Pro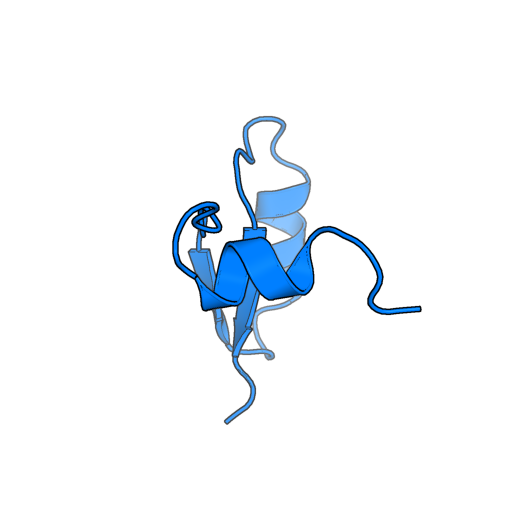tein AF-A0A9E4EQE2-F1 (afdb_monomer_lite)

Structure (mmCIF, N/CA/C/O backbone):
data_AF-A0A9E4EQE2-F1
#
_entry.id   AF-A0A9E4EQE2-F1
#
loop_
_atom_site.group_PDB
_atom_site.id
_atom_site.type_symbol
_atom_site.label_atom_id
_atom_site.label_alt_id
_atom_site.label_comp_id
_atom_site.label_asym_id
_atom_site.label_entity_id
_atom_site.label_seq_id
_atom_site.pdbx_PDB_ins_code
_atom_site.Cartn_x
_atom_site.Cartn_y
_atom_site.Cartn_z
_atom_site.occupancy
_atom_site.B_iso_or_equiv
_atom_site.auth_seq_id
_atom_site.auth_comp_id
_atom_site.auth_asym_id
_atom_site.auth_atom_id
_atom_site.pdbx_PDB_model_num
ATOM 1 N N . MET A 1 1 ? -2.045 -16.034 14.116 1.00 54.62 1 MET A N 1
ATOM 2 C CA . MET A 1 1 ? -1.053 -14.933 14.059 1.00 54.62 1 MET A CA 1
ATOM 3 C C . MET A 1 1 ? -1.739 -13.562 13.851 1.00 54.6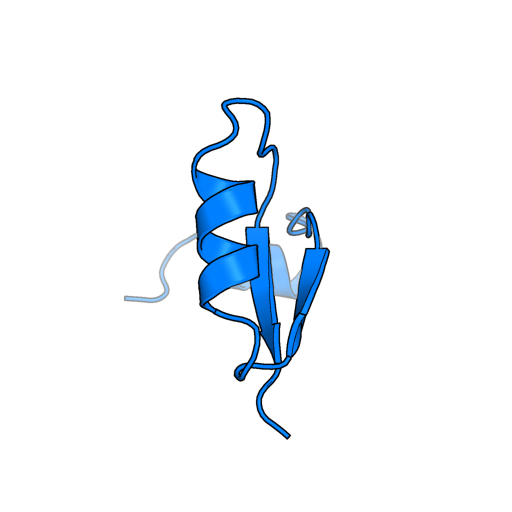2 1 MET A C 1
ATOM 5 O O . MET A 1 1 ? -1.413 -12.862 12.911 1.00 54.62 1 MET A O 1
ATOM 9 N N . LYS A 1 2 ? -2.700 -13.150 14.705 1.00 57.41 2 LYS A N 1
ATOM 10 C CA . LYS A 1 2 ? -3.428 -11.851 14.585 1.00 57.41 2 LYS A CA 1
ATOM 11 C C . LYS A 1 2 ? -3.170 -10.880 15.754 1.00 57.41 2 LYS A C 1
ATOM 13 O O . LYS A 1 2 ? -3.997 -10.042 16.075 1.00 57.41 2 LYS A O 1
ATOM 18 N N . ARG A 1 3 ? -2.085 -11.062 16.508 1.00 64.19 3 ARG A N 1
ATOM 19 C CA . ARG A 1 3 ? -2.143 -10.773 17.953 1.00 64.19 3 ARG A CA 1
ATOM 20 C C . ARG A 1 3 ? -1.891 -9.323 18.393 1.00 64.19 3 ARG A C 1
ATOM 22 O O . ARG A 1 3 ? -1.957 -9.111 19.595 1.00 64.19 3 ARG A O 1
ATOM 29 N N . ARG A 1 4 ? -1.596 -8.347 17.517 1.00 74.44 4 ARG A N 1
ATOM 30 C CA . ARG A 1 4 ? -1.304 -6.963 17.978 1.00 74.44 4 ARG A CA 1
ATOM 31 C C . ARG A 1 4 ? -1.791 -5.827 17.074 1.00 74.44 4 ARG A C 1
ATOM 33 O O . ARG A 1 4 ? -2.481 -4.948 17.559 1.00 74.44 4 ARG A O 1
ATOM 40 N N . GLY A 1 5 ? -1.455 -5.833 15.783 1.00 84.00 5 GLY A N 1
ATOM 41 C CA . GLY A 1 5 ? -1.743 -4.677 14.915 1.00 84.00 5 GLY A CA 1
ATOM 42 C C . GLY A 1 5 ? -3.176 -4.604 14.382 1.00 84.00 5 GLY A C 1
ATOM 43 O O . GLY A 1 5 ? -3.707 -3.517 14.206 1.00 84.00 5 GLY A O 1
ATOM 44 N N . TRP A 1 6 ? -3.810 -5.752 14.132 1.00 89.38 6 TRP A N 1
ATOM 45 C CA . TRP A 1 6 ? -5.123 -5.801 13.478 1.00 89.38 6 TRP A CA 1
ATOM 46 C C . TRP A 1 6 ? -6.244 -5.130 14.291 1.00 89.38 6 TRP A C 1
ATOM 48 O O . TRP A 1 6 ? -6.924 -4.279 13.723 1.00 89.38 6 TRP A O 1
ATOM 58 N N . PRO A 1 7 ? -6.379 -5.386 15.612 1.00 91.88 7 PRO A N 1
ATOM 59 C CA . PRO A 1 7 ? -7.404 -4.716 16.414 1.00 91.88 7 PRO A CA 1
ATOM 60 C C . PRO A 1 7 ? -7.252 -3.189 16.451 1.00 91.88 7 PRO A C 1
ATOM 62 O O . PRO A 1 7 ? -8.251 -2.485 16.498 1.00 91.88 7 PRO A O 1
ATOM 65 N N . LEU A 1 8 ? -6.019 -2.671 16.390 1.00 92.00 8 LEU A N 1
ATOM 66 C CA . LEU A 1 8 ? -5.734 -1.227 16.408 1.00 92.00 8 LEU A CA 1
ATOM 67 C C . LEU A 1 8 ? -6.066 -0.545 15.073 1.00 92.00 8 LEU A C 1
ATOM 69 O O . LEU A 1 8 ? -6.375 0.643 15.025 1.00 92.00 8 LEU A O 1
ATOM 73 N N . ILE A 1 9 ? -5.979 -1.296 13.974 1.00 90.19 9 ILE A N 1
ATOM 74 C CA . ILE A 1 9 ? -6.419 -0.832 12.655 1.00 90.19 9 ILE A CA 1
ATOM 75 C C . ILE A 1 9 ? -7.950 -0.824 12.600 1.00 90.19 9 ILE A C 1
ATOM 77 O O . ILE A 1 9 ? -8.534 0.146 12.127 1.00 90.19 9 ILE A O 1
ATOM 81 N N . GLU A 1 10 ? -8.600 -1.874 13.114 1.00 91.00 10 GLU A N 1
ATOM 82 C CA . GLU A 1 10 ? -10.065 -1.966 13.193 1.00 91.00 10 GLU A CA 1
ATOM 83 C C . GLU A 1 10 ? -10.667 -0.898 14.116 1.00 91.00 10 GLU A C 1
ATOM 85 O O . GLU A 1 10 ? -11.700 -0.323 13.781 1.00 91.00 10 GLU A O 1
ATOM 90 N N . SER A 1 11 ? -10.010 -0.583 15.240 1.00 94.06 11 SER A N 1
ATOM 91 C CA . SER A 1 11 ? -10.431 0.493 16.147 1.00 94.06 11 SER A CA 1
ATOM 92 C C . SER A 1 11 ? -10.174 1.900 15.591 1.00 94.06 11 SER A C 1
ATOM 94 O O . SER A 1 11 ? -10.678 2.877 16.141 1.00 94.06 11 SER A O 1
ATOM 96 N N . GLY A 1 12 ? -9.389 2.025 14.515 1.00 90.50 12 GLY A N 1
ATOM 97 C CA . GLY A 1 12 ? -8.993 3.305 13.925 1.00 90.50 12 GLY A CA 1
ATOM 98 C C . GLY A 1 12 ? -7.880 4.045 14.678 1.00 90.50 12 GLY A C 1
ATOM 99 O O . GLY A 1 12 ? -7.523 5.156 14.278 1.00 90.50 12 GLY A O 1
ATOM 100 N N . GLU A 1 13 ? -7.318 3.438 15.728 1.00 93.19 13 GLU A N 1
ATOM 101 C CA . GLU A 1 13 ? -6.188 3.961 16.506 1.00 93.19 13 GLU A CA 1
ATOM 102 C C . GLU A 1 13 ? -4.899 4.012 15.671 1.00 93.19 13 GLU A C 1
ATOM 104 O O . GLU A 1 13 ? -4.108 4.947 15.784 1.00 93.19 13 GLU A O 1
ATOM 109 N N . ILE A 1 14 ? -4.721 3.051 14.758 1.00 90.94 14 ILE A N 1
ATOM 110 C CA . ILE A 1 14 ? -3.654 3.050 13.755 1.00 90.94 14 ILE A CA 1
ATOM 111 C C . ILE A 1 14 ? -4.265 3.205 12.366 1.00 90.94 14 ILE A C 1
ATOM 113 O O . ILE A 1 14 ? -5.019 2.353 11.899 1.00 90.94 14 ILE A O 1
ATOM 117 N N . LYS A 1 15 ? -3.858 4.257 11.652 1.00 89.19 15 LYS A N 1
ATOM 118 C CA . LYS A 1 15 ? -4.268 4.495 10.264 1.00 89.19 15 LYS A CA 1
ATOM 119 C C . LYS A 1 15 ? -3.114 4.180 9.308 1.00 89.19 15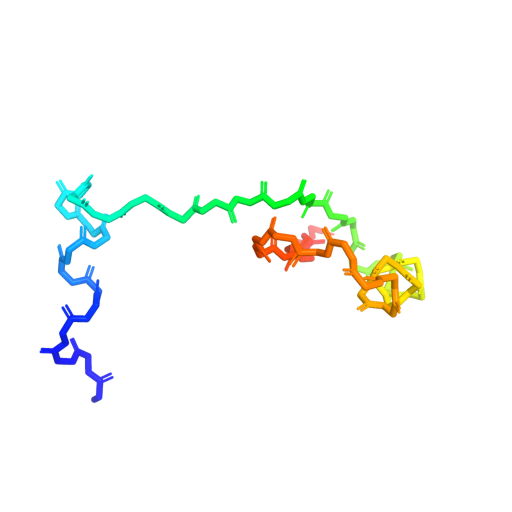 LYS A C 1
ATOM 121 O O . LYS A 1 15 ? -2.034 4.751 9.464 1.00 89.19 15 LYS A O 1
ATOM 126 N N . PRO A 1 16 ? -3.294 3.282 8.323 1.00 88.38 16 PRO A N 1
ATOM 127 C CA . PRO A 1 16 ? -2.273 3.049 7.312 1.00 88.38 16 PRO A CA 1
ATOM 128 C C . PRO A 1 16 ? -2.123 4.287 6.422 1.00 88.38 16 PRO A C 1
ATOM 130 O O . PRO A 1 16 ? -3.102 4.787 5.876 1.00 88.38 16 PRO A O 1
ATOM 133 N N . VAL A 1 17 ? -0.888 4.745 6.235 1.00 90.31 17 VAL A N 1
ATOM 134 C CA . VAL A 1 17 ? -0.562 5.770 5.238 1.00 90.31 17 VAL A CA 1
ATOM 135 C C . VAL A 1 17 ? -0.379 5.074 3.895 1.00 90.31 17 VAL A C 1
ATOM 137 O O . VAL A 1 17 ? 0.521 4.243 3.742 1.00 90.31 17 VAL A O 1
ATOM 140 N N . ILE A 1 18 ? -1.263 5.368 2.945 1.00 90.75 18 ILE A N 1
ATOM 141 C CA . ILE A 1 18 ? -1.183 4.858 1.576 1.00 90.75 18 ILE A CA 1
ATOM 142 C C . ILE A 1 18 ? -0.460 5.907 0.741 1.00 90.75 18 ILE A C 1
ATOM 144 O O . ILE A 1 18 ? -0.884 7.057 0.708 1.00 90.75 18 ILE A O 1
ATOM 148 N N . HIS A 1 19 ? 0.627 5.498 0.095 1.00 91.00 19 HIS A N 1
ATOM 149 C CA . HIS A 1 19 ? 1.389 6.351 -0.806 1.00 91.00 19 HIS A CA 1
ATOM 150 C C . HIS A 1 19 ? 0.661 6.501 -2.147 1.00 91.00 19 HIS A C 1
ATOM 152 O O . HIS A 1 19 ? 0.334 7.608 -2.556 1.00 91.00 19 HIS A O 1
ATOM 158 N N . GLU A 1 20 ? 0.342 5.377 -2.797 1.00 91.94 20 GLU A N 1
ATOM 159 C CA . GLU A 1 20 ? -0.358 5.351 -4.086 1.00 91.94 20 GLU A CA 1
ATOM 160 C C . GLU A 1 20 ? -1.094 4.010 -4.278 1.00 91.94 20 GLU A C 1
ATOM 162 O O . GLU A 1 20 ? -0.734 2.987 -3.678 1.00 91.94 20 GLU A O 1
ATOM 167 N N . VAL A 1 21 ? -2.155 4.020 -5.096 1.00 94.50 21 VAL A N 1
ATOM 168 C CA . VAL A 1 21 ? -2.925 2.825 -5.478 1.00 94.50 21 VAL A CA 1
ATOM 169 C C . VAL A 1 21 ? -2.895 2.667 -6.995 1.00 94.50 21 VAL A C 1
ATOM 171 O O . VAL A 1 21 ? -3.552 3.428 -7.705 1.00 94.50 21 VAL A O 1
ATOM 174 N N . LEU A 1 22 ? -2.192 1.648 -7.481 1.00 95.31 22 LEU A N 1
ATOM 175 C CA . LEU A 1 22 ? -1.996 1.380 -8.908 1.00 95.31 22 LEU A CA 1
ATOM 176 C C . LEU A 1 22 ? -2.823 0.166 -9.353 1.00 95.31 22 LEU A C 1
ATOM 178 O O . LEU A 1 22 ? -3.101 -0.717 -8.536 1.00 95.31 22 LEU A O 1
ATOM 182 N N . PRO A 1 23 ? -3.262 0.078 -10.617 1.00 97.38 23 PRO A N 1
ATOM 183 C CA . PRO A 1 23 ? -3.836 -1.160 -11.133 1.00 97.38 23 PRO A CA 1
ATOM 184 C C . PRO A 1 23 ? -2.776 -2.274 -11.179 1.00 97.38 23 PRO A C 1
ATOM 186 O O . PRO A 1 23 ? -1.592 -2.013 -11.372 1.00 97.38 23 PRO A O 1
ATOM 189 N N . ILE A 1 24 ? -3.189 -3.537 -11.029 1.00 96.81 24 ILE A N 1
ATOM 190 C CA . ILE A 1 24 ? -2.244 -4.670 -10.984 1.00 96.81 24 ILE A CA 1
ATOM 191 C C . ILE A 1 24 ? -1.406 -4.845 -12.264 1.00 96.81 24 ILE A C 1
ATOM 193 O O . ILE A 1 24 ? -0.328 -5.421 -12.203 1.00 96.81 24 ILE A O 1
ATOM 197 N N . HIS A 1 25 ? -1.845 -4.333 -13.415 1.00 96.94 25 HIS A N 1
ATOM 198 C CA . HIS A 1 25 ? -1.041 -4.378 -14.642 1.00 96.94 25 HIS A CA 1
ATOM 199 C C . HIS A 1 25 ? 0.098 -3.338 -14.670 1.00 96.94 25 HIS A C 1
ATOM 201 O O . HIS A 1 25 ? 0.966 -3.425 -15.527 1.00 96.94 25 HIS A O 1
ATOM 207 N N . GLU A 1 26 ? 0.142 -2.394 -13.723 1.00 96.31 26 GLU A N 1
ATOM 208 C CA . GLU A 1 26 ? 1.203 -1.382 -13.589 1.00 96.31 26 GLU A CA 1
ATOM 209 C C . GLU A 1 26 ? 2.273 -1.770 -12.542 1.00 96.31 26 GLU A C 1
ATOM 211 O O . GLU A 1 26 ? 2.882 -0.917 -11.896 1.00 96.31 26 GLU A O 1
ATOM 216 N N . VAL A 1 27 ? 2.529 -3.069 -12.350 1.00 94.75 27 VAL A N 1
ATOM 217 C CA . VAL A 1 27 ? 3.539 -3.573 -11.393 1.00 94.75 27 VAL A CA 1
ATOM 218 C C . VAL A 1 27 ? 4.940 -3.014 -11.663 1.00 94.75 27 VAL A C 1
ATOM 220 O O . VAL A 1 27 ? 5.682 -2.739 -10.722 1.00 94.75 27 VAL A O 1
ATOM 223 N N . GLU A 1 28 ? 5.314 -2.802 -12.923 1.00 95.12 28 GLU A N 1
ATOM 224 C CA . GLU A 1 28 ? 6.625 -2.238 -13.271 1.00 95.12 28 GLU A CA 1
ATOM 225 C C . GLU A 1 28 ? 6.794 -0.816 -12.722 1.00 95.12 28 GLU A C 1
ATOM 227 O O . GLU A 1 28 ? 7.759 -0.546 -12.002 1.00 95.12 28 GLU A O 1
ATOM 232 N N . ARG A 1 29 ? 5.799 0.052 -12.948 1.00 92.25 29 ARG A N 1
ATOM 233 C CA . ARG A 1 29 ? 5.723 1.399 -12.363 1.00 92.25 29 ARG A CA 1
ATOM 234 C C . ARG A 1 29 ? 5.726 1.350 -10.837 1.00 92.25 29 ARG A C 1
ATOM 236 O O . ARG A 1 29 ? 6.400 2.146 -10.187 1.00 92.25 29 ARG A O 1
ATOM 243 N N . ALA A 1 30 ? 5.005 0.393 -10.255 1.00 92.50 30 ALA A N 1
ATOM 244 C CA . ALA A 1 30 ? 4.991 0.195 -8.812 1.00 92.50 30 ALA A CA 1
ATOM 245 C C . ALA A 1 30 ? 6.408 -0.080 -8.268 1.00 92.50 30 ALA A C 1
ATOM 247 O O . ALA A 1 30 ? 6.827 0.508 -7.271 1.00 92.50 30 ALA A O 1
ATOM 248 N N . HIS A 1 31 ? 7.181 -0.918 -8.963 1.00 91.44 31 HIS A N 1
ATOM 249 C CA . HIS A 1 31 ? 8.571 -1.194 -8.618 1.00 91.44 31 HIS A CA 1
ATOM 250 C C . HIS A 1 31 ? 9.513 -0.007 -8.865 1.00 91.44 31 HIS A C 1
ATOM 252 O O . HIS A 1 31 ? 10.468 0.164 -8.108 1.00 91.44 31 HIS A O 1
ATOM 258 N N . GLU A 1 32 ? 9.280 0.808 -9.894 1.00 91.62 32 GLU A N 1
ATOM 259 C CA . GLU A 1 32 ? 10.033 2.050 -10.122 1.00 91.62 32 GLU A CA 1
ATOM 260 C C . GLU A 1 32 ? 9.876 3.021 -8.960 1.00 91.62 32 GLU A C 1
ATOM 262 O O . GLU A 1 32 ? 10.881 3.470 -8.407 1.00 91.62 32 GLU A O 1
ATOM 267 N N . ILE A 1 33 ? 8.630 3.260 -8.5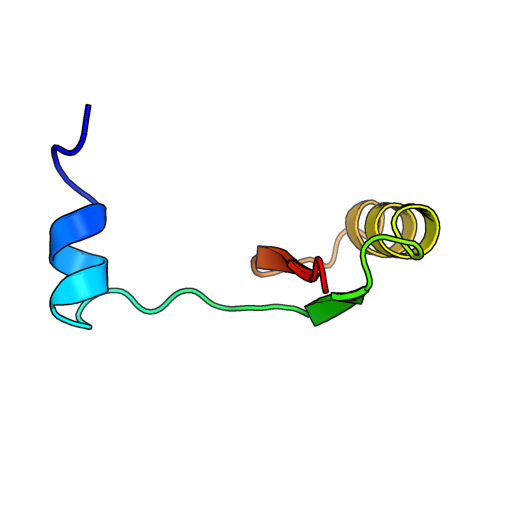39 1.00 89.06 33 ILE A N 1
ATOM 268 C CA . ILE A 1 33 ? 8.317 4.072 -7.362 1.00 89.06 33 ILE A CA 1
ATOM 269 C C . ILE A 1 33 ? 9.045 3.488 -6.151 1.00 89.06 33 ILE A C 1
ATOM 271 O O . ILE A 1 33 ? 9.836 4.193 -5.532 1.00 89.06 33 ILE A O 1
ATOM 275 N N . MET A 1 34 ? 8.906 2.178 -5.894 1.00 87.12 34 MET A N 1
ATOM 276 C CA . MET A 1 34 ? 9.568 1.477 -4.780 1.00 87.12 34 MET A CA 1
ATOM 277 C C . MET A 1 34 ? 11.096 1.658 -4.720 1.00 87.12 34 MET A C 1
ATOM 279 O O . MET A 1 34 ? 11.661 1.671 -3.626 1.00 87.12 34 MET A O 1
ATOM 283 N N . ARG A 1 35 ? 11.771 1.775 -5.869 1.00 85.88 35 ARG A N 1
ATOM 284 C CA . ARG A 1 35 ? 13.229 1.974 -5.948 1.00 85.88 35 ARG A CA 1
ATOM 285 C C . ARG A 1 35 ? 13.656 3.417 -5.686 1.00 85.88 35 ARG A C 1
ATOM 287 O O . ARG A 1 35 ? 14.812 3.646 -5.339 1.00 85.88 35 ARG A O 1
ATOM 294 N N . GLY A 1 36 ? 12.754 4.384 -5.838 1.00 77.56 36 GLY A N 1
ATOM 295 C CA . GLY A 1 36 ? 12.991 5.753 -5.400 1.00 77.56 36 GLY A CA 1
ATOM 296 C C . GLY A 1 36 ? 13.081 5.791 -3.877 1.00 77.56 36 GLY A C 1
ATOM 297 O O . GLY A 1 36 ? 12.155 5.387 -3.189 1.00 77.56 36 GLY A O 1
ATOM 298 N N . ASN A 1 37 ? 14.180 6.281 -3.311 1.00 62.38 37 ASN A N 1
ATOM 299 C CA . ASN A 1 37 ? 14.445 6.297 -1.862 1.00 62.38 37 ASN A CA 1
ATOM 300 C C . ASN A 1 37 ? 13.513 7.238 -1.038 1.00 62.38 37 ASN A C 1
ATOM 302 O O . ASN A 1 37 ? 13.896 7.697 0.036 1.00 62.38 37 ASN A O 1
ATOM 306 N N . ALA A 1 38 ? 12.309 7.552 -1.533 1.00 61.34 38 ALA A N 1
ATOM 307 C CA . ALA A 1 38 ? 11.352 8.516 -0.982 1.00 61.34 38 ALA A CA 1
ATOM 308 C C . ALA A 1 38 ? 9.998 7.898 -0.558 1.00 61.34 38 ALA A C 1
ATOM 310 O O . ALA A 1 38 ? 9.059 8.626 -0.235 1.00 61.34 38 ALA A O 1
ATOM 311 N N . ASN A 1 39 ? 9.864 6.568 -0.545 1.00 58.25 39 ASN A N 1
ATOM 312 C CA . ASN A 1 39 ? 8.564 5.921 -0.330 1.00 58.25 39 ASN A CA 1
ATOM 313 C C . ASN A 1 39 ? 8.191 5.847 1.148 1.00 58.25 39 ASN A C 1
ATOM 315 O O . ASN A 1 39 ? 8.412 4.842 1.824 1.00 58.25 39 ASN A O 1
ATOM 319 N N . VAL A 1 40 ? 7.585 6.914 1.656 1.00 69.88 40 VAL A N 1
ATOM 320 C CA . VAL A 1 40 ? 6.894 6.872 2.944 1.00 69.88 40 VAL A CA 1
ATOM 321 C C . VAL A 1 40 ? 5.471 6.368 2.710 1.00 69.88 40 VAL A C 1
ATOM 323 O O . VAL A 1 40 ? 4.639 7.071 2.140 1.00 69.88 40 VAL A O 1
ATOM 326 N N . GLY A 1 41 ? 5.187 5.148 3.167 1.00 82.44 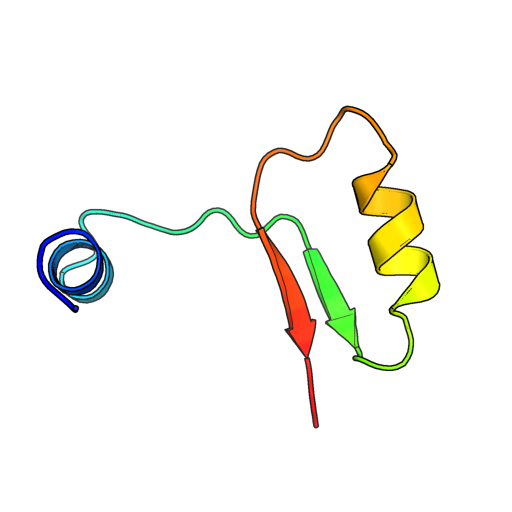41 GLY A N 1
ATOM 327 C CA . GLY A 1 41 ? 3.840 4.573 3.163 1.00 82.44 41 GLY A CA 1
ATOM 328 C C . GLY A 1 41 ? 3.717 3.268 2.378 1.00 82.44 41 GLY A C 1
ATOM 329 O O . GLY A 1 41 ? 4.693 2.690 1.910 1.00 82.44 41 GLY A O 1
ATOM 330 N N . LYS A 1 42 ? 2.484 2.767 2.282 1.00 89.50 42 LYS A N 1
ATOM 331 C CA . LYS A 1 42 ? 2.153 1.524 1.575 1.00 89.50 42 LYS A CA 1
ATOM 332 C C . LYS A 1 42 ? 1.796 1.815 0.121 1.00 89.50 42 LYS A C 1
ATOM 334 O O . LYS A 1 42 ? 0.962 2.681 -0.133 1.00 89.50 42 LYS A O 1
ATOM 339 N N . LEU A 1 43 ? 2.358 1.042 -0.802 1.00 92.00 43 LEU A N 1
ATOM 340 C CA . LEU A 1 43 ? 1.912 0.977 -2.191 1.00 92.00 43 LEU A CA 1
ATOM 341 C C . LEU A 1 43 ? 0.907 -0.171 -2.335 1.00 92.00 43 LEU A C 1
ATOM 343 O O . LEU A 1 43 ? 1.166 -1.276 -1.855 1.00 92.00 43 LEU A O 1
ATOM 347 N N . VAL A 1 44 ? -0.252 0.084 -2.941 1.00 94.69 44 VAL A N 1
ATOM 348 C CA . VAL A 1 44 ? -1.325 -0.916 -3.065 1.00 94.69 44 VAL A CA 1
ATOM 349 C C . VAL A 1 44 ? -1.606 -1.192 -4.532 1.00 94.69 44 VAL A C 1
ATOM 351 O O . VAL A 1 44 ? -1.863 -0.272 -5.303 1.00 94.69 44 VAL A O 1
ATOM 354 N N . LEU A 1 45 ? -1.621 -2.470 -4.904 1.00 96.44 45 LEU A N 1
ATOM 355 C CA . LEU A 1 45 ? -2.088 -2.897 -6.217 1.00 96.44 45 LEU A CA 1
ATOM 356 C C . LEU A 1 45 ? -3.566 -3.272 -6.144 1.00 96.44 45 LEU A C 1
ATOM 358 O O . LEU A 1 45 ? -3.984 -4.075 -5.308 1.00 96.44 45 LEU A O 1
ATOM 362 N N . ARG A 1 46 ?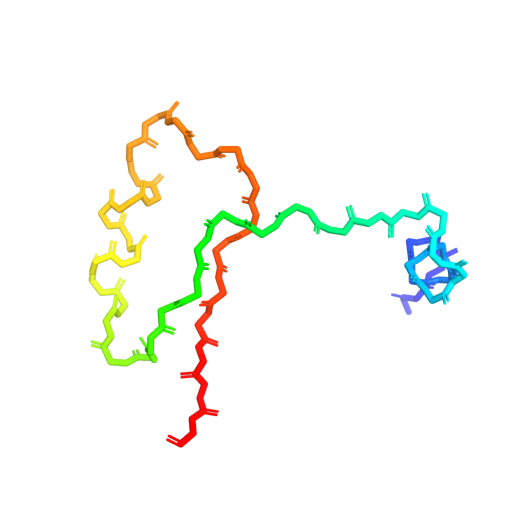 -4.364 -2.681 -7.027 1.00 96.50 46 ARG A N 1
ATOM 363 C CA . ARG A 1 46 ? -5.793 -2.943 -7.153 1.00 96.50 46 ARG A CA 1
ATOM 364 C C . ARG A 1 46 ? -6.035 -4.009 -8.214 1.00 96.50 46 ARG A C 1
ATOM 366 O O . ARG A 1 46 ? -5.683 -3.826 -9.379 1.00 96.50 46 ARG A O 1
ATOM 373 N N . ILE A 1 47 ? -6.704 -5.077 -7.795 1.00 94.44 47 ILE A N 1
ATOM 374 C CA . ILE A 1 47 ? -7.187 -6.162 -8.648 1.00 94.44 47 ILE A CA 1
ATOM 375 C C . ILE A 1 47 ? -8.688 -5.934 -8.838 1.00 94.44 47 ILE A C 1
ATOM 377 O O . ILE A 1 47 ? -9.436 -5.925 -7.859 1.00 94.44 47 ILE A O 1
ATOM 381 N N . ARG A 1 48 ? -9.109 -5.656 -10.067 1.00 77.88 48 ARG A N 1
ATOM 382 C CA . ARG A 1 48 ? -10.508 -5.583 -10.495 1.00 77.88 48 ARG A CA 1
ATOM 383 C C . ARG A 1 48 ? -10.626 -6.232 -11.857 1.00 77.88 48 ARG A C 1
ATOM 385 O O . ARG A 1 48 ? -9.660 -6.064 -12.633 1.00 77.88 48 ARG A O 1
#

Secondary structure (DSSP, 8-state):
--SSHHHHHHTTSS---EEEEEEGGGHHHHHHHHHSTT--SEEEEE--

pLDDT: mean 86.45, std 11.65, range [54.62, 97.38]

Sequence (48 aa):
MKRRGWPLIESGEIKPVIHEVLPIHEVERAHEIMRGNANVGKLVLRIR

Foldseek 3Di:
DCPPVPVCVVVVVDDFDEPEEEEPVCVVVVVVVVPPPPDDGDYHYDDD

Radius of gyration: 13.41 Å; chains: 1; bounding box: 25×23×33 Å